Protein AF-A0A1A9Z4Y7-F1 (afdb_monomer)

Sequence (84 aa):
MVDKAQENRPHVIDGKTVEAKRTLPRPEREVSKNKNFLAKKIFVVGLKDNHDEACLTEYFSEFGKVVSIKIPIKLPENVEDLLL

Structure (mmCIF, N/CA/C/O backbone):
data_AF-A0A1A9Z4Y7-F1
#
_entry.id   AF-A0A1A9Z4Y7-F1
#
loop_
_atom_site.group_PDB
_atom_site.id
_atom_site.type_symbol
_atom_site.label_atom_id
_atom_site.label_alt_id
_atom_site.label_comp_id
_atom_site.label_asym_id
_atom_site.label_entity_id
_atom_site.label_seq_id
_atom_site.pdbx_PDB_ins_code
_atom_site.Cartn_x
_atom_site.Cartn_y
_atom_site.Cartn_z
_atom_site.occupancy
_atom_site.B_iso_or_equiv
_atom_site.auth_seq_id
_atom_site.auth_comp_id
_atom_site.auth_asym_id
_atom_site.auth_atom_id
_atom_site.pdbx_PDB_model_num
ATOM 1 N N . MET A 1 1 ? 3.514 -7.226 -7.873 1.00 85.06 1 MET A N 1
ATOM 2 C CA . MET A 1 1 ? 4.118 -6.442 -8.967 1.00 85.06 1 MET A CA 1
ATOM 3 C C . MET A 1 1 ? 3.551 -5.041 -8.878 1.00 85.06 1 MET A C 1
ATOM 5 O O . MET A 1 1 ? 2.345 -4.902 -8.716 1.00 85.06 1 MET A O 1
ATOM 9 N N . VAL A 1 2 ? 4.412 -4.023 -8.933 1.00 88.81 2 VAL A N 1
ATOM 10 C CA . VAL A 1 2 ? 4.019 -2.617 -8.726 1.00 88.81 2 VAL A CA 1
ATOM 11 C C . VAL A 1 2 ? 3.005 -2.147 -9.759 1.00 88.81 2 VAL A C 1
ATOM 13 O O . VAL A 1 2 ? 2.050 -1.474 -9.393 1.00 88.81 2 VAL A O 1
ATOM 16 N N . ASP A 1 3 ? 3.181 -2.531 -11.021 1.00 90.31 3 ASP A N 1
ATOM 17 C CA . ASP A 1 3 ? 2.299 -2.100 -12.109 1.00 90.31 3 ASP A CA 1
ATOM 18 C C . ASP A 1 3 ? 0.873 -2.607 -11.906 1.00 90.31 3 ASP A C 1
ATOM 20 O O . ASP A 1 3 ? -0.058 -1.811 -11.905 1.00 90.31 3 ASP A O 1
ATOM 24 N N . LYS A 1 4 ? 0.724 -3.891 -11.556 1.00 92.88 4 LYS A N 1
ATOM 25 C CA . LYS A 1 4 ? -0.578 -4.475 -11.212 1.00 92.88 4 LYS A CA 1
ATOM 26 C C . LYS A 1 4 ? -1.254 -3.742 -10.055 1.00 92.88 4 LYS A C 1
ATOM 28 O O . LYS A 1 4 ? -2.441 -3.459 -10.135 1.00 92.88 4 LYS A O 1
ATOM 33 N N . ALA A 1 5 ? -0.513 -3.403 -8.998 1.00 93.69 5 ALA A N 1
ATOM 34 C CA . ALA A 1 5 ? -1.076 -2.609 -7.908 1.00 93.69 5 ALA A CA 1
ATOM 35 C C . ALA A 1 5 ? -1.533 -1.227 -8.422 1.00 93.69 5 ALA A C 1
ATOM 37 O O . ALA A 1 5 ? -2.657 -0.814 -8.183 1.00 93.69 5 ALA A O 1
ATOM 38 N N . GLN A 1 6 ? -0.713 -0.536 -9.216 1.00 93.06 6 GLN A N 1
ATOM 39 C CA . GLN A 1 6 ? -1.053 0.789 -9.755 1.00 93.06 6 GLN A CA 1
ATOM 40 C C . GLN A 1 6 ? -2.273 0.792 -10.695 1.00 93.06 6 GLN A C 1
ATOM 42 O O . GLN A 1 6 ? -3.023 1.772 -10.694 1.00 93.06 6 GLN A O 1
ATOM 47 N N . GLU A 1 7 ? -2.463 -0.277 -11.471 1.00 94.62 7 GLU A N 1
ATOM 48 C CA . GLU A 1 7 ? -3.603 -0.488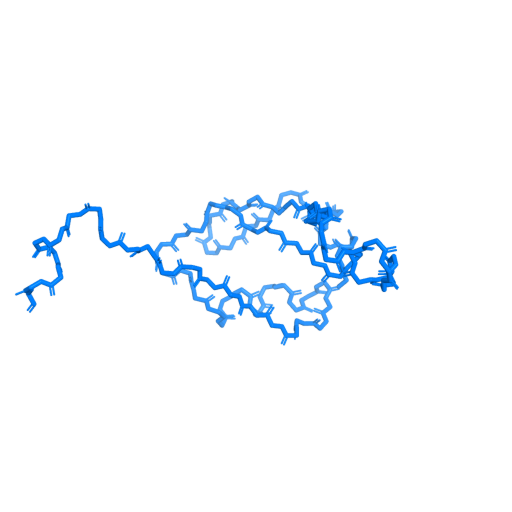 -12.377 1.00 94.62 7 GLU A CA 1
ATOM 49 C C . GLU A 1 7 ? -4.908 -0.789 -11.627 1.00 94.62 7 GLU A C 1
ATOM 51 O O . GLU A 1 7 ? -5.978 -0.424 -12.102 1.00 94.62 7 GLU A O 1
ATOM 56 N N . ASN A 1 8 ? -4.830 -1.392 -10.437 1.00 95.12 8 ASN A N 1
ATOM 57 C CA . ASN A 1 8 ? -5.988 -1.778 -9.619 1.00 95.12 8 ASN A CA 1
ATOM 58 C C . ASN A 1 8 ? -6.335 -0.737 -8.541 1.00 95.12 8 ASN A C 1
ATOM 60 O O . ASN A 1 8 ? -6.817 -1.070 -7.458 1.00 95.12 8 ASN A O 1
ATOM 64 N N . ARG A 1 9 ? -6.055 0.540 -8.813 1.00 93.44 9 ARG A N 1
ATOM 65 C CA . ARG A 1 9 ? -6.518 1.651 -7.972 1.00 93.44 9 ARG A CA 1
ATOM 66 C C . ARG A 1 9 ? -7.974 2.005 -8.326 1.00 93.44 9 ARG A C 1
ATOM 68 O O . ARG A 1 9 ? -8.328 1.928 -9.500 1.00 93.44 9 ARG A O 1
ATOM 75 N N . PRO A 1 10 ? -8.795 2.470 -7.365 1.00 94.62 10 PRO A N 1
ATOM 76 C CA . PRO A 1 10 ? -8.459 2.755 -5.967 1.00 94.62 10 PRO A CA 1
ATOM 77 C C . PRO A 1 10 ? -8.312 1.488 -5.114 1.00 94.62 10 PRO A C 1
ATOM 79 O O . PRO A 1 10 ? -8.975 0.487 -5.354 1.00 94.62 10 PRO A O 1
ATOM 82 N N . HIS A 1 11 ? -7.456 1.551 -4.094 1.00 95.88 11 HIS A N 1
ATOM 83 C CA . HIS A 1 11 ? -7.283 0.461 -3.138 1.00 95.88 11 HIS A CA 1
ATOM 84 C C . HIS A 1 11 ? -8.090 0.716 -1.875 1.00 95.88 11 HIS A C 1
ATOM 86 O O . HIS A 1 11 ? -8.076 1.835 -1.360 1.00 95.88 11 HIS A O 1
ATOM 92 N N . VAL A 1 12 ? -8.739 -0.323 -1.355 1.00 95.19 12 VAL A N 1
ATOM 93 C CA . VAL A 1 12 ? -9.542 -0.249 -0.132 1.00 95.19 12 VAL A CA 1
ATOM 94 C C . VAL A 1 12 ? -9.074 -1.335 0.827 1.00 95.19 12 VAL A C 1
ATOM 96 O O . VAL A 1 12 ? -9.185 -2.514 0.518 1.00 95.19 12 VAL A O 1
ATOM 99 N N . ILE A 1 13 ? -8.560 -0.921 1.986 1.00 93.88 13 ILE A N 1
ATOM 100 C CA . ILE A 1 13 ? -8.074 -1.798 3.062 1.00 93.88 13 ILE A CA 1
ATOM 101 C C . ILE A 1 13 ? -8.891 -1.459 4.309 1.00 93.88 13 ILE A C 1
ATOM 103 O O . ILE A 1 13 ? -8.997 -0.283 4.659 1.00 93.88 13 ILE A O 1
ATOM 107 N N . ASP A 1 14 ? -9.548 -2.447 4.918 1.00 90.38 14 ASP A N 1
ATOM 108 C CA . ASP A 1 14 ? -10.423 -2.276 6.093 1.00 90.38 14 ASP A CA 1
ATOM 109 C C . ASP A 1 14 ? -11.445 -1.133 5.947 1.00 90.38 14 ASP A C 1
ATOM 111 O O . ASP A 1 14 ? -11.618 -0.264 6.818 1.00 90.38 14 ASP A O 1
ATOM 115 N N . GLY A 1 15 ? -12.077 -1.068 4.771 1.00 91.62 15 GLY A N 1
ATOM 116 C CA . GLY A 1 15 ? -13.048 -0.030 4.416 1.00 91.62 15 GLY A CA 1
ATOM 117 C C . GLY A 1 15 ? -12.461 1.382 4.273 1.00 91.62 15 GLY A C 1
ATOM 118 O O . GLY A 1 15 ? -13.215 2.343 4.133 1.00 91.62 15 GLY A O 1
ATOM 119 N N . LYS A 1 16 ? -11.132 1.545 4.316 1.00 93.56 16 LYS A N 1
ATOM 120 C CA . LYS A 1 16 ? -10.436 2.814 4.077 1.00 93.56 16 LYS A CA 1
ATOM 121 C C . LYS A 1 16 ? -9.800 2.816 2.695 1.00 93.56 16 LYS A C 1
ATOM 123 O O . LYS A 1 16 ? -8.966 1.971 2.384 1.00 93.56 16 LYS A O 1
ATOM 128 N N . THR A 1 17 ? -10.125 3.826 1.896 1.00 95.69 17 THR A N 1
ATOM 129 C CA . THR A 1 17 ? -9.405 4.079 0.647 1.00 95.69 17 THR A CA 1
ATOM 130 C C . THR A 1 17 ? -7.985 4.551 0.946 1.00 95.69 17 THR A C 1
ATOM 132 O O . THR A 1 17 ? -7.802 5.560 1.634 1.00 95.69 17 THR A O 1
ATOM 135 N N . VAL A 1 18 ? -6.995 3.837 0.410 1.00 95.38 18 VAL A N 1
ATOM 136 C CA . VAL A 1 18 ? -5.571 4.175 0.511 1.00 95.38 18 VAL A CA 1
ATOM 137 C C . VAL A 1 18 ? -5.031 4.580 -0.854 1.00 95.38 18 VAL A C 1
ATOM 139 O O . VAL A 1 18 ? -5.437 4.064 -1.899 1.00 95.38 18 VAL A O 1
ATOM 142 N N . GLU A 1 19 ? -4.089 5.514 -0.857 1.00 94.56 19 GLU A N 1
ATOM 143 C CA . GLU A 1 19 ? -3.470 5.996 -2.085 1.00 94.56 19 GLU A CA 1
ATOM 144 C C . GLU A 1 19 ? -2.113 5.315 -2.288 1.00 94.56 19 GLU A C 1
ATOM 146 O O . GLU A 1 19 ? -1.191 5.517 -1.499 1.00 94.56 19 GLU A O 1
ATOM 151 N N . ALA A 1 20 ? -1.968 4.527 -3.358 1.00 93.31 20 ALA A N 1
ATOM 152 C CA . ALA A 1 20 ? -0.681 3.962 -3.762 1.00 93.31 20 ALA A CA 1
ATOM 153 C C . ALA A 1 20 ? -0.016 4.826 -4.846 1.00 93.31 20 ALA A C 1
ATOM 155 O O . ALA A 1 20 ? -0.537 4.986 -5.953 1.00 93.31 20 ALA A O 1
ATOM 156 N N . LYS A 1 21 ? 1.177 5.346 -4.553 1.00 91.19 21 LYS A N 1
ATOM 157 C CA . LYS A 1 21 ? 2.024 6.132 -5.465 1.00 91.19 21 LYS A CA 1
ATOM 158 C C . LYS A 1 21 ? 3.289 5.364 -5.812 1.00 91.19 21 LYS A C 1
ATOM 160 O O . LYS A 1 21 ? 3.831 4.638 -4.980 1.00 91.19 21 LYS A O 1
ATOM 165 N N . ARG A 1 22 ? 3.799 5.538 -7.032 1.00 87.44 22 ARG A N 1
ATOM 166 C CA . ARG A 1 22 ? 5.135 5.036 -7.371 1.00 87.44 22 ARG A CA 1
ATOM 167 C C . ARG A 1 22 ? 6.186 5.829 -6.600 1.00 87.44 22 ARG A C 1
ATOM 169 O O . ARG A 1 22 ? 6.070 7.043 -6.440 1.00 87.44 22 ARG A O 1
ATOM 176 N N . THR A 1 23 ? 7.203 5.132 -6.110 1.00 82.31 23 THR A N 1
ATOM 177 C CA . THR A 1 23 ? 8.331 5.766 -5.429 1.00 82.31 23 THR A CA 1
ATOM 178 C C . THR A 1 23 ? 9.183 6.539 -6.432 1.00 82.31 23 THR A C 1
ATOM 180 O O . THR A 1 23 ? 9.570 5.995 -7.463 1.00 82.31 23 THR A O 1
ATOM 183 N N . LEU A 1 24 ? 9.480 7.805 -6.124 1.00 72.56 24 LEU A N 1
ATOM 184 C CA . LEU A 1 24 ? 10.458 8.580 -6.879 1.00 72.56 24 LEU A CA 1
ATOM 185 C C . LEU A 1 24 ? 11.886 8.139 -6.508 1.00 72.56 24 LEU A C 1
ATOM 187 O O . LEU A 1 24 ? 12.151 7.903 -5.323 1.00 72.56 24 LEU A O 1
ATOM 191 N N . PRO A 1 25 ? 12.804 8.072 -7.487 1.00 63.34 25 PRO A N 1
ATOM 192 C CA . PRO A 1 25 ? 14.229 7.904 -7.235 1.00 63.34 25 PRO A CA 1
ATOM 193 C C . PRO A 1 25 ? 14.731 8.924 -6.227 1.00 63.34 25 PRO A C 1
ATOM 195 O O . PRO A 1 25 ? 14.480 10.121 -6.381 1.00 63.34 25 PRO A O 1
ATOM 198 N N . ARG A 1 26 ? 15.502 8.483 -5.227 1.00 65.19 26 ARG A N 1
ATOM 199 C CA . ARG A 1 26 ? 16.334 9.430 -4.477 1.00 65.19 26 ARG A CA 1
ATOM 200 C C . ARG A 1 26 ? 17.583 9.682 -5.328 1.00 65.19 26 ARG A C 1
ATOM 202 O O . ARG A 1 26 ? 18.330 8.724 -5.548 1.00 65.19 26 ARG A O 1
ATOM 209 N N . PRO A 1 27 ? 17.832 10.923 -5.787 1.00 58.38 27 PRO A N 1
ATOM 210 C CA . PRO A 1 27 ? 18.859 11.209 -6.791 1.00 58.38 27 PRO A CA 1
ATOM 211 C C . PRO A 1 27 ? 20.262 10.753 -6.375 1.00 58.38 27 PRO A C 1
ATOM 213 O O . PRO A 1 27 ? 21.068 10.426 -7.228 1.00 58.38 27 PRO A O 1
ATOM 216 N N . GLU A 1 28 ? 20.546 10.643 -5.078 1.00 56.41 28 GLU A N 1
ATOM 217 C CA . GLU A 1 28 ? 21.883 10.331 -4.565 1.00 56.41 28 GLU A CA 1
ATOM 218 C C . GLU A 1 28 ? 22.193 8.827 -4.412 1.00 56.41 28 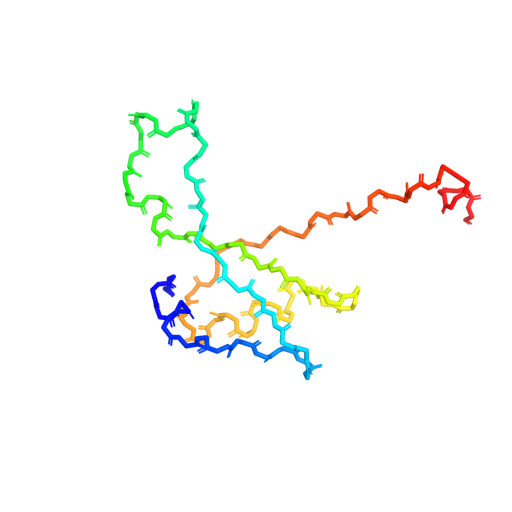GLU A C 1
ATOM 220 O O . GLU A 1 28 ? 23.355 8.446 -4.318 1.00 56.41 28 GLU A O 1
ATOM 225 N N . ARG A 1 29 ? 21.184 7.937 -4.409 1.00 54.47 29 ARG A N 1
ATOM 226 C CA . ARG A 1 29 ? 21.403 6.478 -4.244 1.00 54.47 29 ARG A CA 1
ATOM 227 C C . ARG A 1 29 ? 21.303 5.672 -5.537 1.00 54.47 29 ARG A C 1
ATOM 229 O O . ARG A 1 29 ? 21.697 4.509 -5.545 1.00 54.47 29 ARG A O 1
ATOM 236 N N . GLU A 1 30 ? 20.779 6.255 -6.612 1.00 53.88 30 GLU A N 1
ATOM 237 C CA . GLU A 1 30 ? 20.293 5.474 -7.758 1.00 53.88 30 GLU A CA 1
ATOM 238 C C . GLU A 1 30 ? 20.951 5.796 -9.102 1.00 53.88 30 GLU A C 1
ATOM 240 O O . GLU A 1 30 ? 20.639 5.140 -10.094 1.00 53.88 30 GLU A O 1
ATOM 245 N N . VAL A 1 31 ? 21.923 6.715 -9.148 1.00 52.72 31 VAL A N 1
ATOM 246 C CA . VAL A 1 31 ? 22.656 7.009 -10.397 1.00 52.72 31 VAL A CA 1
ATOM 247 C C . VAL A 1 31 ? 23.419 5.779 -10.916 1.00 52.72 31 VAL A C 1
ATOM 249 O O . VAL A 1 31 ? 23.645 5.666 -12.117 1.00 52.72 31 VAL A O 1
ATOM 252 N N . SER A 1 32 ? 23.751 4.808 -10.053 1.00 54.38 32 SER A N 1
ATOM 253 C CA . SER A 1 32 ? 24.736 3.774 -10.408 1.00 54.38 32 SER A CA 1
ATOM 254 C C . SER A 1 32 ? 24.262 2.319 -10.331 1.00 54.38 32 SER A C 1
ATOM 256 O O . SER A 1 32 ? 25.014 1.443 -10.752 1.00 54.38 32 SER A O 1
ATOM 258 N N . LYS A 1 33 ? 23.066 1.991 -9.810 1.00 52.19 33 LYS A N 1
ATOM 259 C CA . LYS A 1 33 ? 22.645 0.577 -9.670 1.00 52.19 33 LYS A CA 1
ATOM 260 C C . LYS A 1 33 ? 21.149 0.363 -9.948 1.00 52.19 33 LYS A C 1
ATOM 262 O O . LYS A 1 33 ? 20.308 0.550 -9.083 1.00 52.19 33 LYS A O 1
ATOM 267 N N . ASN A 1 34 ? 20.861 -0.134 -11.154 1.00 53.97 34 ASN A N 1
ATOM 268 C CA . ASN A 1 34 ? 19.605 -0.744 -11.615 1.00 53.97 34 ASN A CA 1
ATOM 269 C C . ASN A 1 34 ? 18.329 0.124 -11.646 1.00 53.97 34 ASN A C 1
ATOM 271 O O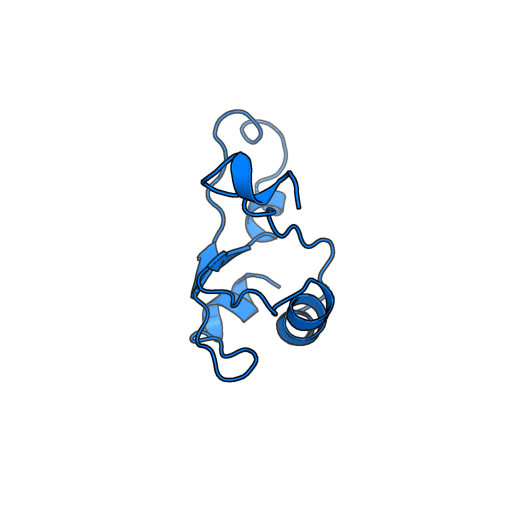 . ASN A 1 34 ? 17.563 0.172 -10.686 1.00 53.97 34 ASN A O 1
ATOM 275 N N . LYS A 1 35 ? 17.958 0.575 -12.857 1.00 53.75 35 LYS A N 1
ATOM 276 C CA . LYS A 1 35 ? 16.586 1.009 -13.216 1.00 53.75 35 LYS A CA 1
ATOM 277 C C . LYS A 1 35 ? 15.495 0.006 -12.780 1.00 53.75 35 LYS A C 1
ATOM 279 O O . LYS A 1 35 ? 14.369 0.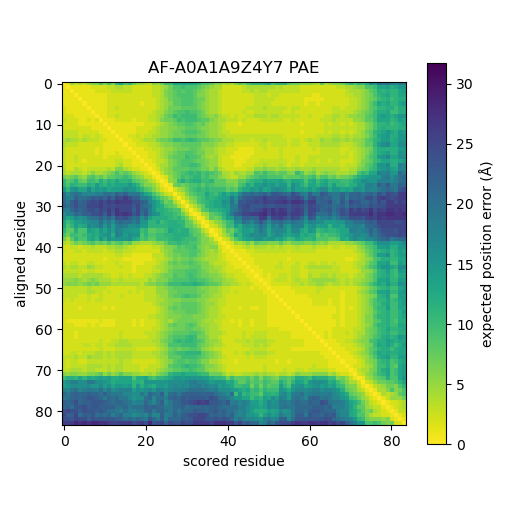397 -12.496 1.00 53.75 35 LYS A O 1
ATOM 284 N N . ASN A 1 36 ? 15.842 -1.277 -12.651 1.00 57.34 36 ASN A N 1
ATOM 285 C CA . ASN A 1 36 ? 14.935 -2.341 -12.207 1.00 57.34 36 ASN A CA 1
ATOM 286 C C . AS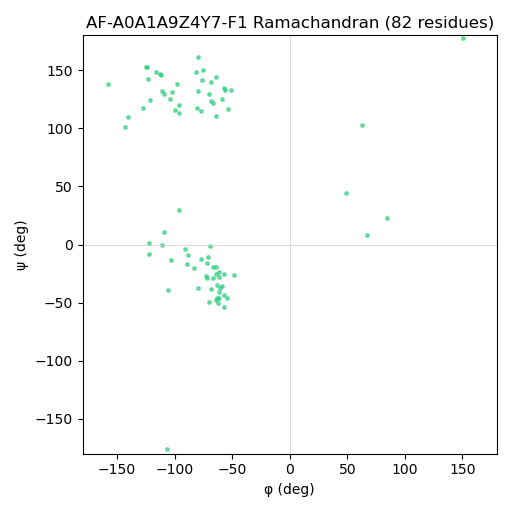N A 1 36 ? 14.570 -2.287 -10.709 1.00 57.34 36 ASN A C 1
ATOM 288 O O . ASN A 1 36 ? 13.638 -2.980 -10.304 1.00 57.34 36 ASN A O 1
ATOM 292 N N . PHE A 1 37 ? 15.301 -1.541 -9.871 1.00 57.69 37 PHE A N 1
ATOM 293 C CA . PHE A 1 37 ? 15.017 -1.447 -8.431 1.00 57.69 37 PHE A CA 1
ATOM 294 C C . PHE A 1 37 ? 13.862 -0.476 -8.140 1.00 57.69 37 PHE A C 1
ATOM 296 O O . PHE A 1 37 ? 12.985 -0.771 -7.331 1.00 57.69 37 PHE A O 1
ATOM 303 N N . LEU A 1 38 ? 13.798 0.622 -8.894 1.00 57.00 38 LEU A N 1
ATOM 304 C CA . LEU A 1 38 ? 12.728 1.621 -8.850 1.00 57.00 38 LEU A CA 1
ATOM 305 C C . LEU A 1 38 ? 11.345 1.064 -9.193 1.00 57.00 38 LEU A C 1
ATOM 307 O O . LEU A 1 38 ? 10.352 1.415 -8.561 1.00 57.00 38 LEU A O 1
ATOM 311 N N . ALA A 1 39 ? 11.283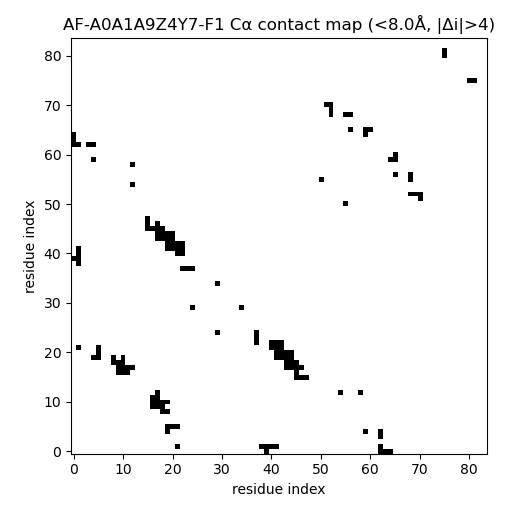 0.141 -10.154 1.00 64.94 39 ALA A N 1
ATOM 312 C CA . ALA A 1 39 ? 10.041 -0.495 -10.590 1.00 64.94 39 ALA A CA 1
ATOM 313 C C . ALA A 1 39 ? 9.424 -1.446 -9.542 1.00 64.94 39 ALA A C 1
ATOM 315 O O . ALA A 1 39 ? 8.382 -2.044 -9.793 1.00 64.94 39 ALA A O 1
ATOM 316 N N . LYS A 1 40 ? 10.064 -1.632 -8.378 1.00 80.44 40 LYS A N 1
ATOM 317 C CA . LYS A 1 40 ? 9.658 -2.626 -7.372 1.00 80.44 40 LYS A CA 1
ATOM 318 C C . LYS A 1 40 ? 9.086 -2.028 -6.089 1.00 80.44 40 LYS A C 1
ATOM 320 O O . LYS A 1 40 ? 8.703 -2.798 -5.212 1.00 80.44 40 LYS A O 1
ATOM 325 N N . LYS A 1 41 ? 8.997 -0.696 -5.969 1.00 87.12 41 LYS A N 1
ATOM 326 C CA . LYS A 1 41 ? 8.508 -0.036 -4.751 1.00 87.12 41 LYS A CA 1
ATOM 327 C C . LYS A 1 41 ? 7.315 0.894 -4.993 1.00 87.12 41 LYS A C 1
ATOM 329 O O . LYS A 1 41 ? 7.248 1.605 -5.995 1.00 87.12 41 LYS A O 1
ATOM 334 N N . ILE A 1 42 ? 6.393 0.897 -4.031 1.00 91.06 42 ILE A N 1
ATOM 335 C CA . ILE A 1 42 ? 5.278 1.842 -3.922 1.00 91.06 42 ILE A CA 1
ATOM 336 C C . ILE A 1 42 ? 5.297 2.525 -2.553 1.00 91.06 42 ILE A C 1
ATOM 338 O O . ILE A 1 42 ? 5.779 1.957 -1.572 1.00 91.06 42 ILE A O 1
ATOM 342 N N . PHE A 1 43 ? 4.763 3.741 -2.496 1.00 92.25 43 PHE A N 1
ATOM 343 C CA . PHE A 1 43 ? 4.380 4.419 -1.262 1.00 92.25 43 PHE A CA 1
ATOM 344 C C . PHE A 1 43 ? 2.872 4.341 -1.097 1.00 92.25 43 PHE A C 1
ATOM 346 O O . PHE A 1 43 ? 2.141 4.671 -2.026 1.00 92.25 43 PHE A O 1
ATOM 353 N N . VAL A 1 44 ? 2.426 3.936 0.087 1.00 93.75 44 VAL A N 1
ATOM 354 C CA . VAL A 1 44 ? 1.009 3.881 0.444 1.00 93.75 44 VAL A CA 1
ATOM 355 C C . VAL A 1 44 ? 0.729 4.988 1.452 1.00 93.75 44 VAL A C 1
ATOM 357 O O . VAL A 1 44 ? 1.464 5.139 2.427 1.00 93.75 44 VAL A O 1
ATOM 360 N N . VAL A 1 45 ? -0.301 5.786 1.190 1.00 92.50 45 VAL A N 1
ATOM 361 C CA . VAL A 1 45 ? -0.705 6.942 2.000 1.00 92.50 45 VAL A CA 1
ATOM 362 C C . VAL A 1 45 ? -2.163 6.773 2.428 1.00 92.50 45 VAL A C 1
ATOM 364 O O . VAL A 1 45 ? -2.945 6.117 1.741 1.00 92.50 45 VAL A O 1
ATOM 367 N N . GLY A 1 46 ? -2.538 7.369 3.562 1.00 92.31 46 GLY A N 1
ATOM 368 C CA . GLY A 1 46 ? -3.909 7.311 4.081 1.00 92.31 46 GLY A CA 1
ATOM 369 C C . GLY A 1 46 ? -4.212 6.061 4.909 1.00 92.31 46 GLY A C 1
ATOM 370 O O . GLY A 1 46 ? -5.377 5.689 5.038 1.00 92.31 46 GLY A O 1
ATOM 371 N N . LEU A 1 47 ? -3.174 5.424 5.461 1.00 92.50 47 LEU A N 1
ATOM 372 C CA . LEU A 1 47 ? -3.313 4.326 6.415 1.00 92.50 47 LEU A CA 1
ATOM 373 C C . LEU A 1 47 ? -3.983 4.808 7.710 1.00 92.50 47 LEU A C 1
ATOM 375 O O . LEU A 1 47 ? -3.760 5.942 8.138 1.00 92.50 47 LEU A O 1
ATOM 379 N N . LYS A 1 48 ? -4.802 3.945 8.315 1.00 90.31 48 LYS A N 1
ATOM 380 C CA . LYS A 1 48 ? -5.306 4.125 9.682 1.00 90.31 48 LYS A CA 1
ATOM 381 C C . LYS A 1 48 ? -4.227 3.707 10.686 1.00 90.31 48 LYS A C 1
ATOM 383 O O . LYS A 1 48 ? -3.329 2.948 10.332 1.00 90.31 48 LYS A O 1
ATOM 388 N N . ASP A 1 49 ? -4.351 4.147 11.936 1.00 86.81 49 ASP A N 1
ATOM 389 C CA . ASP A 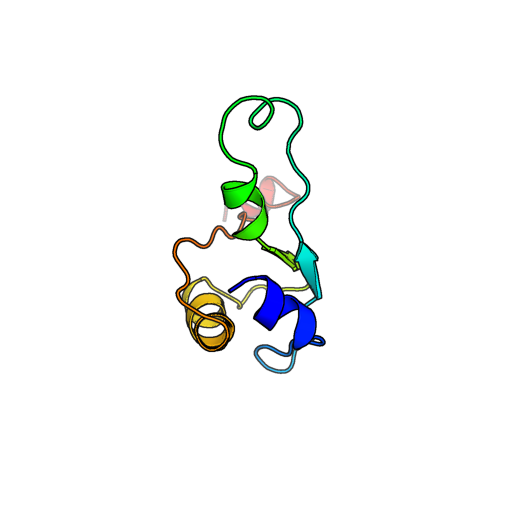1 49 ? -3.380 3.809 12.990 1.00 86.81 49 ASP A CA 1
ATOM 390 C C . ASP A 1 49 ? -3.381 2.309 13.349 1.00 86.81 49 ASP A C 1
ATOM 392 O O . ASP A 1 49 ? -2.402 1.805 13.886 1.00 86.81 49 ASP A O 1
ATOM 396 N N . ASN A 1 50 ? -4.450 1.580 13.010 1.00 87.81 50 ASN A N 1
ATOM 397 C CA . ASN A 1 50 ? -4.544 0.131 13.183 1.00 87.81 50 ASN A CA 1
ATOM 398 C C . ASN A 1 50 ? -4.062 -0.682 11.965 1.00 87.81 50 ASN A C 1
ATOM 400 O O . ASN A 1 50 ? -4.076 -1.905 12.037 1.00 87.81 50 ASN A O 1
ATOM 404 N N . HIS A 1 51 ? -3.675 -0.048 10.849 1.00 91.94 51 HIS A N 1
ATOM 405 C CA . HIS A 1 51 ? -3.089 -0.774 9.720 1.00 91.94 51 HIS A CA 1
ATOM 406 C C . HIS A 1 51 ? -1.631 -1.117 10.034 1.00 91.94 51 HIS A C 1
ATOM 408 O O . HIS A 1 51 ? -0.782 -0.226 10.113 1.00 91.94 51 HIS A O 1
ATOM 414 N N . ASP A 1 52 ? -1.339 -2.407 10.147 1.00 92.06 52 ASP A N 1
ATOM 415 C CA . ASP A 1 52 ? -0.000 -2.922 10.409 1.00 92.06 52 ASP A CA 1
ATOM 416 C C . ASP A 1 52 ? 0.636 -3.573 9.165 1.00 92.06 52 ASP A C 1
ATOM 418 O O . ASP A 1 52 ? 0.107 -3.541 8.047 1.00 92.06 52 ASP A O 1
ATOM 422 N N . GLU A 1 53 ? 1.830 -4.140 9.338 1.00 93.81 53 GLU A N 1
ATOM 423 C CA . GLU A 1 53 ? 2.543 -4.802 8.246 1.00 93.81 53 GLU A CA 1
ATOM 424 C C . GLU A 1 53 ? 1.837 -6.076 7.762 1.00 93.81 53 GLU A C 1
ATOM 426 O O . GLU A 1 53 ? 1.954 -6.416 6.582 1.00 93.81 53 GLU A O 1
ATOM 431 N N . ALA A 1 54 ? 1.094 -6.769 8.628 1.00 93.62 54 ALA A N 1
ATOM 432 C CA . ALA A 1 54 ? 0.383 -7.987 8.261 1.00 93.62 54 ALA A CA 1
ATOM 433 C C . ALA A 1 54 ? -0.790 -7.660 7.329 1.00 93.62 54 ALA A C 1
ATOM 435 O O . ALA A 1 54 ? -0.846 -8.212 6.228 1.00 93.62 54 ALA A O 1
ATOM 436 N N . CYS A 1 55 ? -1.627 -6.682 7.695 1.00 94.25 55 CYS A N 1
ATOM 437 C CA . CYS A 1 55 ? -2.741 -6.197 6.872 1.00 94.25 55 CYS A CA 1
ATOM 438 C C . CYS A 1 55 ? -2.272 -5.770 5.473 1.00 94.25 55 CYS A C 1
ATOM 440 O O . CYS A 1 55 ? -2.853 -6.135 4.449 1.00 94.25 55 CYS A O 1
ATOM 442 N N . LEU A 1 56 ? -1.179 -5.003 5.412 1.00 95.19 56 LEU A N 1
ATOM 443 C CA . LEU A 1 56 ? -0.618 -4.544 4.143 1.00 95.19 56 LEU A CA 1
ATOM 444 C C . LEU A 1 56 ? -0.010 -5.689 3.329 1.00 95.19 56 LEU A C 1
ATOM 446 O O . LEU A 1 56 ? -0.122 -5.695 2.103 1.00 95.19 56 LEU A O 1
ATOM 450 N N . THR A 1 57 ? 0.645 -6.645 3.988 1.00 95.81 57 THR A N 1
ATOM 451 C CA . THR A 1 57 ? 1.215 -7.813 3.311 1.00 95.81 57 THR A CA 1
ATOM 452 C C . THR A 1 57 ? 0.116 -8.661 2.699 1.00 95.81 57 THR A C 1
ATOM 454 O O . THR A 1 57 ? 0.230 -9.010 1.526 1.00 95.81 57 THR A O 1
ATOM 457 N N . GLU A 1 58 ? -0.935 -8.965 3.456 1.00 95.94 58 GLU A N 1
ATOM 458 C CA . GLU A 1 58 ? -2.073 -9.756 2.992 1.00 95.94 58 GLU A CA 1
ATOM 459 C C . GLU A 1 58 ? -2.713 -9.112 1.759 1.00 95.94 58 GLU A C 1
ATOM 461 O O . GLU A 1 58 ? -2.736 -9.724 0.690 1.00 95.94 58 GLU A O 1
ATOM 466 N N . TYR A 1 59 ? -3.086 -7.834 1.856 1.00 96.12 59 TYR A N 1
ATOM 467 C CA . TYR A 1 59 ? -3.725 -7.112 0.757 1.00 96.12 59 TYR A CA 1
ATOM 468 C C . TYR A 1 59 ? -2.829 -6.991 -0.487 1.00 96.12 59 TYR A C 1
ATOM 470 O O . TYR A 1 59 ? -3.234 -7.309 -1.606 1.00 96.12 59 TYR A O 1
ATOM 478 N N . PHE A 1 60 ? -1.576 -6.540 -0.335 1.00 96.00 60 PHE A N 1
ATOM 479 C CA . PHE A 1 60 ? -0.709 -6.316 -1.499 1.00 96.00 60 PHE A CA 1
ATOM 480 C C . PHE A 1 60 ? -0.123 -7.603 -2.096 1.00 96.00 60 PHE A C 1
ATOM 482 O O . PHE A 1 60 ? 0.384 -7.564 -3.226 1.00 96.00 60 PHE A O 1
ATOM 489 N N . SER A 1 61 ? -0.220 -8.736 -1.390 1.00 95.62 61 SER A N 1
ATOM 490 C CA . SER A 1 61 ? 0.215 -10.040 -1.908 1.00 95.62 61 SER A CA 1
ATOM 491 C C . SER A 1 61 ? -0.595 -10.492 -3.122 1.00 95.62 61 SER A C 1
ATOM 493 O O . SER A 1 61 ? -0.040 -11.187 -3.977 1.00 95.62 61 SER A O 1
ATOM 495 N N . GLU A 1 62 ? -1.839 -10.025 -3.277 1.00 95.69 62 GLU A N 1
ATOM 496 C CA . GLU A 1 62 ? -2.670 -10.278 -4.466 1.00 95.69 62 GLU A CA 1
ATOM 497 C C . GLU A 1 62 ? -2.018 -9.767 -5.759 1.00 95.69 62 GLU A C 1
ATOM 499 O O . GLU A 1 62 ? -2.075 -10.401 -6.815 1.00 95.69 62 GLU A O 1
ATOM 504 N N . PHE A 1 63 ? -1.316 -8.635 -5.684 1.00 94.12 63 PHE A N 1
ATOM 505 C CA . PHE A 1 63 ? -0.635 -8.060 -6.843 1.00 94.12 63 PHE A CA 1
ATOM 506 C C . PHE A 1 63 ? 0.735 -8.705 -7.075 1.00 94.12 63 PHE A C 1
ATOM 508 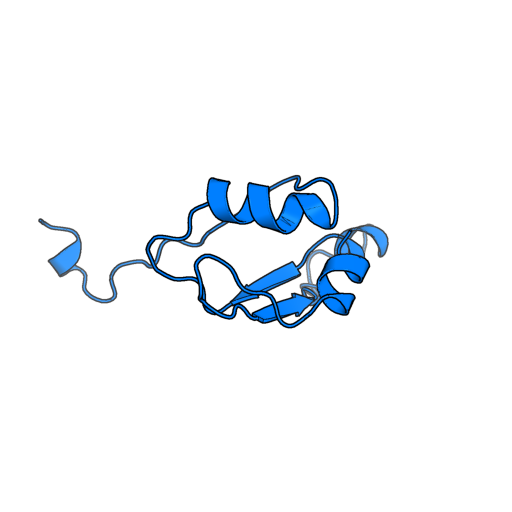O O . PHE A 1 63 ? 1.297 -8.604 -8.174 1.00 94.12 63 PHE A O 1
ATOM 515 N N . GLY A 1 64 ? 1.309 -9.345 -6.053 1.00 92.81 64 GLY A N 1
ATOM 516 C CA . GLY A 1 64 ? 2.498 -10.195 -6.107 1.00 92.81 64 GLY A CA 1
ATOM 517 C C . GLY A 1 64 ? 3.294 -10.190 -4.799 1.00 92.81 64 GLY A C 1
ATOM 518 O O . GLY A 1 64 ? 2.988 -9.443 -3.881 1.00 92.81 64 GLY A O 1
ATOM 519 N N . LYS A 1 65 ? 4.374 -10.981 -4.745 1.00 93.69 65 LYS A N 1
ATOM 520 C CA . LYS A 1 65 ? 5.177 -11.174 -3.525 1.00 93.69 65 LYS A CA 1
ATOM 521 C C . LYS A 1 65 ? 5.649 -9.852 -2.901 1.00 93.69 65 LYS A C 1
ATOM 523 O O . LYS A 1 65 ? 6.468 -9.142 -3.492 1.00 93.69 65 LYS A O 1
ATOM 528 N N . VAL A 1 66 ? 5.190 -9.584 -1.682 1.00 93.44 66 VAL A N 1
ATOM 529 C CA . VAL A 1 66 ? 5.691 -8.503 -0.829 1.00 93.44 66 VAL A CA 1
ATOM 530 C C . VAL A 1 66 ? 6.999 -8.957 -0.176 1.00 93.44 66 VAL A C 1
ATOM 532 O O . VAL A 1 66 ? 7.108 -10.080 0.307 1.00 93.44 66 VAL A O 1
ATOM 535 N N . VAL A 1 67 ? 8.029 -8.110 -0.233 1.00 92.00 67 VAL A N 1
ATOM 536 C CA . VAL A 1 67 ? 9.382 -8.447 0.256 1.00 92.00 67 VAL A CA 1
ATOM 537 C C . VAL A 1 67 ? 9.706 -7.745 1.570 1.00 92.00 67 VAL A C 1
ATOM 539 O O . VAL A 1 67 ? 10.370 -8.316 2.425 1.00 92.00 67 VAL A O 1
ATOM 542 N N . SER A 1 68 ? 9.284 -6.492 1.716 1.00 90.88 68 SER A N 1
ATOM 543 C CA . SER A 1 68 ? 9.534 -5.686 2.906 1.00 90.88 68 SER A CA 1
ATOM 544 C C . SER A 1 68 ? 8.497 -4.579 2.974 1.00 90.88 68 SER A C 1
ATOM 546 O O . SER A 1 68 ? 8.187 -3.946 1.959 1.00 90.88 68 SER A O 1
ATOM 548 N N . ILE A 1 69 ? 7.999 -4.345 4.181 1.00 93.38 69 ILE A N 1
ATOM 549 C CA . ILE A 1 69 ? 7.157 -3.211 4.529 1.00 93.38 69 ILE A CA 1
ATOM 550 C C . ILE A 1 69 ? 7.927 -2.376 5.547 1.00 93.38 69 ILE A C 1
ATOM 552 O O . ILE A 1 69 ? 8.784 -2.875 6.271 1.00 93.38 69 ILE A O 1
ATOM 556 N N . LYS A 1 70 ? 7.701 -1.065 5.512 1.00 91.19 70 LYS A N 1
ATOM 557 C CA . LYS A 1 70 ? 8.214 -0.150 6.523 1.00 91.19 70 LYS A CA 1
ATOM 558 C C . LYS A 1 70 ? 7.140 0.874 6.819 1.00 91.19 70 LYS A C 1
ATOM 560 O O . LYS A 1 70 ? 6.886 1.745 5.984 1.00 91.19 70 LYS A O 1
ATOM 565 N N . ILE A 1 71 ? 6.560 0.783 8.006 1.00 90.50 71 ILE A N 1
ATOM 566 C CA . ILE A 1 71 ? 5.629 1.781 8.523 1.00 90.50 71 ILE A CA 1
ATOM 567 C C . ILE A 1 71 ? 6.443 2.731 9.410 1.00 90.50 71 ILE A C 1
ATOM 569 O O . ILE A 1 71 ? 7.013 2.295 10.410 1.00 90.50 71 ILE A O 1
ATOM 573 N N . PRO A 1 72 ? 6.615 4.010 9.030 1.00 84.06 72 PRO A N 1
ATOM 574 C CA . PRO A 1 72 ? 7.281 4.962 9.902 1.00 84.06 72 PRO A CA 1
ATOM 575 C C . PRO A 1 72 ? 6.408 5.185 11.138 1.00 84.06 72 PRO A C 1
ATOM 577 O O . PRO A 1 72 ? 5.259 5.604 11.018 1.00 84.06 72 PRO A O 1
ATOM 580 N N . ILE A 1 73 ? 6.965 4.910 12.315 1.00 75.69 73 ILE A N 1
ATOM 581 C CA . ILE A 1 73 ? 6.347 5.275 13.590 1.00 75.69 73 ILE A CA 1
ATOM 582 C C . ILE A 1 73 ? 6.174 6.795 13.574 1.00 75.69 73 ILE A C 1
ATOM 584 O O . ILE A 1 73 ? 7.142 7.524 13.330 1.00 75.69 73 ILE A O 1
ATOM 588 N N . LYS A 1 74 ? 4.949 7.279 13.803 1.00 66.62 74 LYS A N 1
ATOM 589 C CA . LYS A 1 74 ? 4.754 8.688 14.143 1.00 66.62 74 LYS A CA 1
ATOM 590 C C . LYS A 1 74 ? 5.455 8.896 15.477 1.00 66.62 74 LYS A C 1
ATOM 592 O O . LYS A 1 74 ? 5.018 8.354 16.487 1.00 66.62 74 LYS A O 1
ATOM 597 N N . LEU A 1 75 ? 6.561 9.636 15.468 1.00 67.88 75 LEU A N 1
ATOM 598 C CA . LEU A 1 75 ? 7.043 10.228 16.708 1.00 67.88 75 LEU A CA 1
ATOM 599 C C . LEU A 1 75 ? 5.887 11.071 17.254 1.00 67.88 75 LEU A C 1
ATOM 601 O O . LEU A 1 75 ? 5.255 11.771 16.451 1.00 67.88 75 LEU A O 1
ATOM 605 N N . PRO A 1 76 ? 5.560 10.964 18.549 1.00 69.81 76 PRO A N 1
ATOM 606 C CA . PRO A 1 76 ? 4.528 11.811 19.105 1.00 69.81 76 PRO A CA 1
ATOM 607 C C . PRO A 1 76 ? 4.930 13.265 18.862 1.00 69.81 76 PRO A C 1
ATOM 609 O O . PRO A 1 76 ? 6.096 13.637 19.011 1.00 69.81 76 PRO A O 1
ATOM 612 N N . GLU A 1 77 ? 3.971 14.064 18.403 1.00 70.75 77 GLU A N 1
ATOM 613 C CA . GLU A 1 77 ? 4.193 15.485 18.127 1.00 70.75 77 GLU A CA 1
ATOM 614 C C . GLU A 1 77 ? 4.595 16.224 19.413 1.00 70.75 77 GLU A C 1
ATOM 616 O O . GLU A 1 77 ? 5.384 17.167 19.365 1.00 70.75 77 GLU A O 1
ATOM 621 N N . ASN A 1 78 ? 4.139 15.716 20.564 1.00 75.44 78 ASN A N 1
ATOM 622 C CA . ASN A 1 78 ? 4.482 16.200 21.890 1.00 75.44 78 ASN A CA 1
ATOM 623 C C . ASN A 1 78 ? 5.353 15.188 22.639 1.00 75.44 78 ASN A C 1
ATOM 625 O O . ASN A 1 78 ? 5.030 14.009 22.755 1.00 75.44 78 ASN A O 1
ATOM 629 N N . VAL A 1 79 ? 6.445 15.676 23.223 1.00 73.88 79 VAL A N 1
ATOM 630 C CA . VAL A 1 79 ? 7.349 14.871 24.063 1.00 73.88 79 VAL A CA 1
ATOM 631 C C . VAL A 1 79 ? 6.684 14.345 25.342 1.00 73.88 79 VAL A C 1
ATOM 633 O O . VAL A 1 79 ? 7.169 13.378 25.920 1.00 73.88 79 VAL A O 1
ATOM 636 N N . GLU A 1 80 ? 5.574 14.951 25.772 1.00 74.38 80 GLU A N 1
ATOM 637 C CA . GLU A 1 80 ? 4.828 14.558 26.975 1.00 74.38 80 GLU A CA 1
ATOM 638 C C . GLU A 1 80 ? 4.058 13.239 26.794 1.00 74.38 80 GLU A C 1
ATOM 640 O O . GLU A 1 80 ? 3.932 12.479 27.750 1.00 74.38 80 GLU A O 1
ATOM 645 N N . ASP A 1 81 ? 3.660 12.893 25.563 1.00 67.25 81 ASP A N 1
ATOM 646 C CA . ASP A 1 81 ? 3.015 11.607 25.243 1.00 67.25 81 ASP A CA 1
ATOM 647 C C . ASP A 1 81 ? 3.997 10.419 25.314 1.00 67.25 81 ASP A C 1
ATOM 649 O O . ASP A 1 81 ? 3.592 9.260 25.247 1.00 67.25 81 ASP A O 1
ATOM 653 N N . LEU A 1 82 ? 5.302 10.699 25.424 1.00 66.31 82 LEU A N 1
ATOM 654 C CA . LEU A 1 82 ? 6.366 9.699 25.540 1.00 66.31 82 LEU A CA 1
ATOM 655 C C . LEU A 1 82 ? 6.651 9.293 27.002 1.00 66.31 82 LEU A C 1
ATOM 657 O O . LEU A 1 82 ? 7.454 8.390 27.228 1.00 66.31 82 LEU A O 1
ATOM 661 N N . LEU A 1 83 ? 6.061 9.996 27.979 1.00 65.94 83 LEU A N 1
ATOM 662 C CA . LEU A 1 83 ? 6.337 9.854 29.418 1.00 65.94 83 LEU A CA 1
ATOM 663 C C . LEU A 1 83 ? 5.195 9.200 30.219 1.00 65.94 83 LEU A C 1
ATOM 665 O O . LEU A 1 83 ? 5.252 9.201 31.452 1.00 65.94 83 LEU A O 1
ATOM 669 N N . LEU A 1 84 ? 4.194 8.630 29.544 1.00 55.88 84 LEU A N 1
ATOM 670 C CA . LEU A 1 84 ? 3.162 7.785 30.157 1.00 55.88 84 LEU A CA 1
ATOM 671 C C . LEU A 1 84 ? 3.490 6.296 29.976 1.00 55.88 84 LEU A C 1
ATOM 673 O O . LEU A 1 84 ? 3.206 5.525 30.919 1.00 55.88 84 LEU A O 1
#

InterPro domains:
  IPR012677 Nucleotide-binding alpha-beta plait domain superfamily [G3DSA:3.30.70.330] (3-30)
  IPR012677 Nucleotide-binding alpha-beta plait domain superfamily [G3DSA:3.30.70.330] (31-72)
  IPR035979 RNA-binding domain superfamily [SSF54928] (2-74)

Foldseek 3Di:
DLVLVVVPPQDAFPNWGKDKAQDDDPVVPPPPDDPPVSSPDIDIPRDDPPDDPVSVQVRCCVSHHDDDDDDDPPDPPDPVVVVD

Mean predicted aligned error: 8.16 Å

pLDDT: mean 82.37, std 14.82, range [52.19, 96.12]

Organism: Glossina pallidipes (NCBI:txid7398)

Solvent-accessible surface area (backbone atoms only — not comparable to full-atom values): 5588 Å² total; per-residue (Å²): 64,50,65,56,48,62,69,56,59,82,39,71,56,97,90,37,68,35,50,75,39,76,51,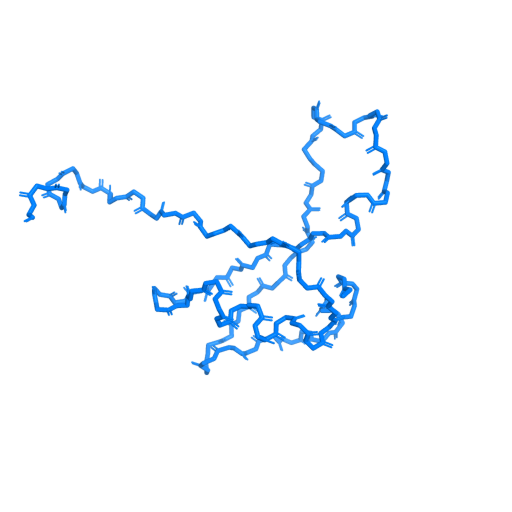76,82,56,78,88,77,52,85,84,63,59,82,72,58,56,64,67,44,71,45,78,42,70,76,57,96,85,63,48,68,63,61,51,42,61,62,49,36,79,44,26,89,73,88,82,81,82,82,81,76,77,71,66,94,47,76,69,77,76,75,116

Radius of gyration: 15.35 Å; Cα contacts (8 Å, |Δi|>4): 74; chains: 1; bounding box: 38×27×43 Å

Secondary structure (DSSP, 8-state):
-HHHHHHTPSEEETTEEEEEEEPPPPTTTSSSS-HHHHTT-EEEE---TT--HHHHHHHHHTTS------------SSGGGG--